Prot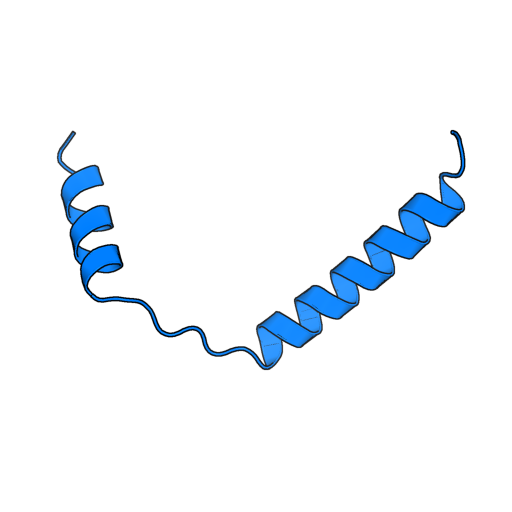ein AF-A0A955RCM8-F1 (afdb_monomer_lite)

Secondary structure (DSSP, 8-state):
---HHHHHHHHHHHHHHHHHHHHH---PPPHHHHHHHHHHTT-

Radius of gyration: 18.04 Å; chains: 1; bounding box: 34×23×43 Å

Foldseek 3Di:
DDDPVVVVVVVVVVVVVVVVCVVPDDDDDDPVNVVVVVVVVPD

Structure (mmCIF, N/CA/C/O backbone):
data_AF-A0A955RCM8-F1
#
_entry.id   AF-A0A955RCM8-F1
#
loop_
_atom_site.group_PDB
_atom_site.id
_atom_site.type_symbol
_atom_site.label_atom_id
_atom_site.label_alt_id
_atom_site.label_comp_id
_atom_site.label_asym_id
_atom_site.label_entity_id
_atom_site.label_seq_id
_atom_site.pdbx_PDB_ins_code
_atom_site.Cartn_x
_atom_site.Cartn_y
_atom_site.Cartn_z
_atom_site.occupancy
_atom_site.B_iso_or_equiv
_atom_site.auth_seq_id
_atom_site.auth_comp_id
_atom_site.auth_asym_id
_atom_site.auth_atom_id
_atom_site.pdbx_PDB_model_num
ATOM 1 N N . GLY A 1 1 ? 3.496 11.624 -21.418 1.00 61.66 1 GLY A N 1
ATOM 2 C CA . GLY A 1 1 ? 4.007 11.074 -22.686 1.00 61.66 1 GLY A CA 1
ATOM 3 C C . GLY A 1 1 ? 3.903 9.560 -22.723 1.00 61.66 1 GLY A C 1
ATOM 4 O O . GLY A 1 1 ? 4.688 8.883 -22.075 1.00 61.66 1 GLY A O 1
ATOM 5 N N . GLY A 1 2 ? 2.888 9.057 -23.429 1.00 72.31 2 GLY A N 1
ATOM 6 C CA . GLY A 1 2 ? 3.008 8.086 -24.529 1.00 72.31 2 GLY A CA 1
ATOM 7 C C . GLY A 1 2 ? 3.550 6.666 -24.344 1.00 72.31 2 GLY A C 1
ATOM 8 O O . GLY A 1 2 ? 3.301 5.858 -25.227 1.00 72.31 2 GLY A O 1
ATOM 9 N N . ASP A 1 3 ? 4.250 6.304 -23.269 1.00 82.94 3 ASP A N 1
ATOM 10 C CA . ASP A 1 3 ? 4.821 4.949 -23.175 1.00 82.94 3 ASP A CA 1
ATOM 11 C C . ASP A 1 3 ? 3.876 3.982 -22.438 1.00 82.94 3 ASP A C 1
ATOM 13 O O . ASP A 1 3 ? 3.983 3.741 -21.229 1.00 82.94 3 ASP A O 1
ATOM 17 N N . ILE A 1 4 ? 2.911 3.433 -23.185 1.00 90.12 4 ILE A N 1
ATOM 18 C CA . ILE A 1 4 ? 1.975 2.403 -22.702 1.00 90.12 4 ILE A CA 1
ATOM 19 C C . ILE A 1 4 ? 2.715 1.162 -22.197 1.00 90.12 4 ILE A C 1
ATOM 21 O O . ILE A 1 4 ? 2.281 0.559 -21.212 1.00 90.12 4 ILE A O 1
ATOM 25 N N . SER A 1 5 ? 3.832 0.794 -22.830 1.00 91.00 5 SER A N 1
ATOM 26 C CA . SER A 1 5 ? 4.637 -0.360 -22.423 1.00 91.00 5 SER A CA 1
ATOM 27 C C . SER A 1 5 ? 5.211 -0.142 -21.021 1.00 91.00 5 SER A C 1
ATOM 29 O O . SER A 1 5 ?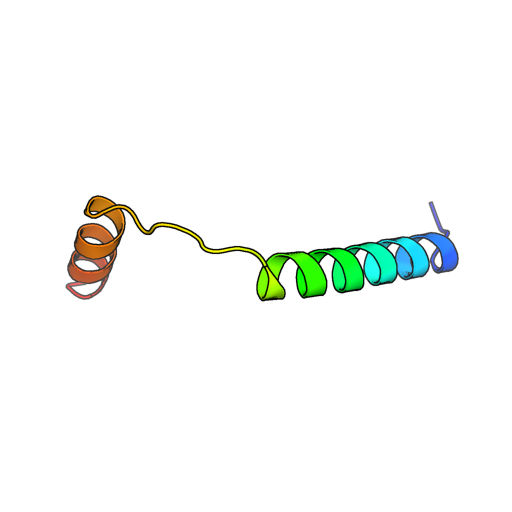 5.028 -0.971 -20.123 1.00 91.00 5 SER A O 1
ATOM 31 N N . ARG A 1 6 ? 5.785 1.040 -20.773 1.00 93.25 6 ARG A N 1
ATOM 32 C CA . ARG A 1 6 ? 6.268 1.447 -19.445 1.00 93.25 6 ARG A CA 1
ATOM 33 C C . ARG A 1 6 ? 5.141 1.523 -18.422 1.00 93.25 6 ARG A C 1
ATOM 35 O O . ARG A 1 6 ? 5.309 1.013 -17.313 1.00 93.25 6 ARG A O 1
ATOM 42 N N . LYS A 1 7 ? 3.981 2.085 -18.784 1.00 93.75 7 LYS A N 1
ATOM 43 C CA . LYS A 1 7 ? 2.806 2.136 -17.895 1.00 93.75 7 LYS A CA 1
ATOM 44 C C . LYS A 1 7 ? 2.355 0.729 -17.484 1.00 93.75 7 LYS A C 1
ATOM 46 O O . LYS A 1 7 ? 2.149 0.490 -16.297 1.00 93.75 7 LYS A O 1
ATOM 51 N N . ARG A 1 8 ? 2.258 -0.214 -18.428 1.00 94.69 8 ARG A N 1
ATOM 52 C CA . ARG A 1 8 ? 1.903 -1.618 -18.146 1.00 94.69 8 ARG A CA 1
ATOM 53 C C . ARG A 1 8 ? 2.935 -2.288 -17.239 1.00 94.69 8 ARG A C 1
ATOM 55 O O . ARG A 1 8 ? 2.562 -2.808 -16.192 1.00 94.69 8 ARG A O 1
ATOM 62 N N . LYS A 1 9 ? 4.229 -2.163 -17.557 1.00 95.06 9 LYS A N 1
ATOM 63 C CA . LYS A 1 9 ? 5.323 -2.715 -16.738 1.00 95.06 9 LYS A CA 1
ATOM 64 C C . LYS A 1 9 ? 5.285 -2.209 -15.290 1.00 95.06 9 LYS A C 1
ATOM 66 O O . LYS A 1 9 ? 5.501 -2.984 -14.357 1.00 95.06 9 LYS A O 1
ATOM 71 N N . LEU A 1 10 ? 4.994 -0.922 -15.088 1.00 95.12 10 LEU A N 1
ATOM 72 C CA . LEU A 1 10 ? 4.857 -0.329 -13.755 1.00 95.12 10 LEU A CA 1
ATOM 73 C C . LEU A 1 10 ? 3.638 -0.877 -13.006 1.00 95.12 10 LEU A C 1
ATOM 75 O O . LEU A 1 10 ? 3.768 -1.267 -11.846 1.00 95.12 10 LEU A O 1
ATOM 79 N N . LEU A 1 11 ? 2.480 -0.960 -13.666 1.00 94.94 11 LEU A N 1
ATOM 80 C CA . LEU A 1 11 ? 1.261 -1.512 -13.069 1.00 94.94 11 LEU A CA 1
ATOM 81 C C . LEU A 1 11 ? 1.430 -2.987 -12.688 1.00 94.94 11 LEU A C 1
ATOM 83 O O . LEU A 1 11 ? 0.997 -3.388 -11.609 1.00 94.94 11 LEU A O 1
ATOM 87 N N . ASP A 1 12 ? 2.111 -3.783 -13.508 1.00 96.44 12 ASP A N 1
ATOM 88 C CA . ASP A 1 12 ? 2.367 -5.193 -13.203 1.00 96.44 12 ASP A CA 1
ATOM 89 C C . ASP A 1 12 ? 3.317 -5.355 -12.013 1.00 96.44 12 ASP A C 1
ATOM 91 O O . ASP A 1 12 ? 3.092 -6.203 -11.143 1.00 96.44 12 ASP A O 1
ATOM 95 N N . LYS A 1 13 ? 4.342 -4.499 -11.911 1.00 96.81 13 LYS A N 1
ATOM 96 C CA . LYS A 1 13 ? 5.230 -4.458 -10.740 1.00 96.81 13 LYS A CA 1
ATOM 97 C C . LYS A 1 13 ? 4.461 -4.066 -9.473 1.00 96.81 13 LYS A C 1
ATOM 99 O O . LYS A 1 13 ? 4.624 -4.717 -8.441 1.00 96.81 13 LYS A O 1
ATOM 104 N N . GLN A 1 14 ? 3.584 -3.063 -9.556 1.00 96.56 14 GLN A N 1
ATOM 105 C CA . GLN A 1 14 ? 2.732 -2.640 -8.439 1.00 96.56 14 GLN A CA 1
ATOM 106 C C . GLN A 1 14 ? 1.757 -3.740 -8.008 1.00 96.56 14 GLN A C 1
ATOM 108 O O . GLN A 1 14 ? 1.649 -4.016 -6.816 1.00 96.56 14 GLN 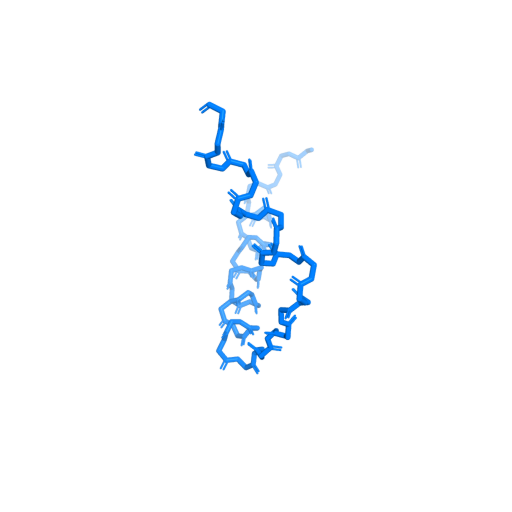A O 1
ATOM 113 N N . LYS A 1 15 ? 1.083 -4.408 -8.953 1.00 96.44 15 LYS A N 1
ATOM 114 C CA . LYS A 1 15 ? 0.165 -5.523 -8.663 1.00 96.44 15 LYS A CA 1
ATOM 115 C C . LYS A 1 15 ? 0.878 -6.659 -7.931 1.00 96.44 15 LYS A C 1
ATOM 117 O O . LYS A 1 15 ? 0.382 -7.130 -6.909 1.00 96.44 15 LYS A O 1
ATOM 122 N N . LYS A 1 16 ? 2.058 -7.065 -8.413 1.00 96.62 16 LYS A N 1
ATOM 123 C CA . LYS A 1 16 ? 2.879 -8.105 -7.767 1.00 96.62 16 LYS A CA 1
ATOM 124 C C . LYS A 1 16 ? 3.317 -7.685 -6.360 1.00 96.62 16 LYS A C 1
ATOM 126 O O . LYS A 1 16 ? 3.171 -8.470 -5.425 1.00 96.62 16 LYS A O 1
ATOM 131 N N . GLY A 1 17 ? 3.780 -6.443 -6.201 1.00 95.88 17 GLY A N 1
ATOM 132 C CA . GLY A 1 17 ? 4.151 -5.876 -4.901 1.00 95.88 17 GLY A CA 1
ATOM 133 C C . GLY A 1 17 ? 2.986 -5.863 -3.910 1.00 95.88 17 GLY A C 1
ATOM 134 O O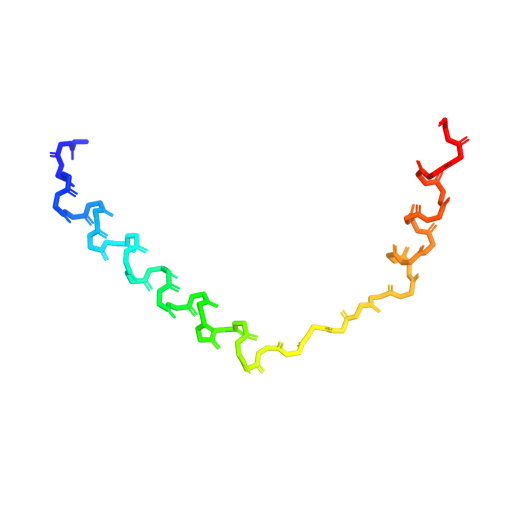 . GLY A 1 17 ? 3.115 -6.389 -2.809 1.00 95.88 17 GLY A O 1
ATOM 135 N N . LYS A 1 18 ? 1.815 -5.362 -4.325 1.00 95.31 18 LYS A N 1
ATOM 136 C CA . LYS A 1 18 ? 0.596 -5.354 -3.501 1.00 95.31 18 LYS A CA 1
ATOM 137 C C . LYS A 1 18 ? 0.137 -6.762 -3.122 1.00 95.31 18 LYS A C 1
ATOM 139 O O . LYS A 1 18 ? -0.227 -6.979 -1.972 1.00 95.31 18 LYS A O 1
ATOM 144 N N . LYS A 1 19 ? 0.193 -7.730 -4.046 1.00 94.56 19 LYS A N 1
ATOM 145 C CA . LYS A 1 19 ? -0.157 -9.132 -3.752 1.00 94.56 19 LYS A CA 1
ATOM 146 C C . LYS A 1 19 ? 0.748 -9.718 -2.665 1.00 94.56 19 LYS A C 1
ATOM 148 O O . LYS A 1 19 ? 0.249 -10.374 -1.758 1.00 94.56 19 LYS A O 1
ATOM 153 N N . ARG A 1 20 ? 2.054 -9.440 -2.729 1.00 93.62 20 ARG A N 1
ATOM 154 C CA . ARG A 1 20 ? 3.013 -9.853 -1.695 1.00 93.62 20 ARG A CA 1
ATOM 155 C C . ARG A 1 20 ? 2.741 -9.168 -0.355 1.00 93.62 20 ARG A C 1
ATOM 157 O O . ARG A 1 20 ? 2.723 -9.849 0.661 1.00 93.62 20 ARG A O 1
ATOM 164 N N . MET A 1 21 ? 2.492 -7.856 -0.355 1.00 92.69 21 MET A N 1
ATOM 165 C CA . MET A 1 21 ? 2.184 -7.120 0.879 1.00 92.69 21 MET A CA 1
ATOM 166 C C . MET A 1 21 ? 0.892 -7.616 1.531 1.00 92.69 21 MET A C 1
ATOM 168 O O . MET A 1 21 ? 0.854 -7.755 2.741 1.00 92.69 21 MET A O 1
ATOM 172 N N . LYS A 1 22 ? -0.133 -7.968 0.746 1.00 89.88 22 LYS A N 1
ATOM 173 C CA . LYS A 1 22 ? -1.378 -8.550 1.269 1.00 89.88 22 LYS A CA 1
ATOM 174 C C . LYS A 1 22 ? -1.167 -9.919 1.930 1.00 89.88 22 LYS A C 1
ATOM 176 O O . LYS A 1 22 ? -1.866 -10.236 2.878 1.00 89.88 22 LYS A O 1
ATOM 181 N N . ALA A 1 23 ? -0.244 -10.733 1.414 1.00 88.44 23 ALA A N 1
ATOM 182 C CA . ALA A 1 23 ? 0.023 -12.068 1.953 1.00 88.44 23 ALA A CA 1
ATOM 183 C C . ALA A 1 23 ? 0.829 -12.047 3.263 1.00 88.44 23 ALA A C 1
ATOM 185 O O . ALA A 1 23 ? 0.740 -12.993 4.035 1.00 88.44 23 ALA A O 1
ATOM 186 N N . LEU A 1 24 ? 1.632 -11.003 3.487 1.00 86.50 24 LEU A N 1
ATOM 187 C CA . LEU A 1 24 ? 2.529 -10.895 4.645 1.00 86.50 24 LEU A CA 1
ATOM 188 C C . LEU A 1 24 ? 2.073 -9.858 5.678 1.00 86.50 24 LEU A C 1
ATOM 190 O O . LEU A 1 24 ? 2.464 -9.938 6.835 1.00 86.50 24 LEU A O 1
ATOM 194 N N . GLY A 1 25 ? 1.311 -8.851 5.259 1.00 86.44 25 GLY A N 1
ATOM 195 C CA . GLY A 1 25 ? 0.948 -7.719 6.096 1.00 86.44 25 GLY A CA 1
ATOM 196 C C . GLY A 1 25 ? -0.220 -8.047 7.013 1.00 86.44 25 GLY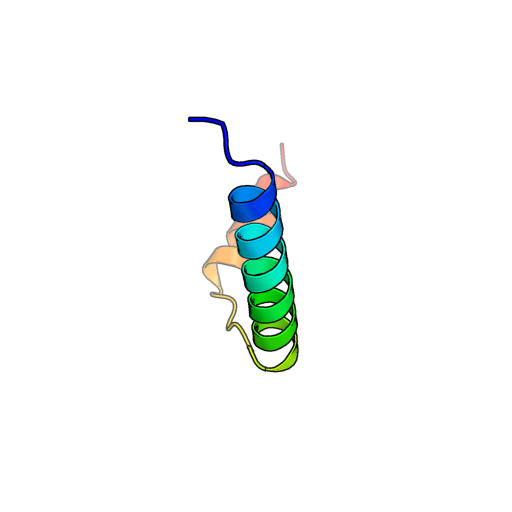 A C 1
ATOM 197 O O . GLY A 1 25 ? -1.342 -8.227 6.546 1.00 86.44 25 GLY A O 1
ATOM 198 N N . SER A 1 26 ? 0.035 -8.047 8.316 1.00 84.88 26 SER A N 1
ATOM 199 C CA . SER A 1 26 ? -0.988 -7.827 9.333 1.00 84.88 26 SER A CA 1
ATOM 200 C C . SER A 1 26 ? -1.141 -6.324 9.550 1.00 84.88 26 SER A C 1
ATOM 202 O O . SER A 1 26 ? -0.144 -5.623 9.725 1.00 84.88 26 SER A O 1
ATOM 204 N N . VAL A 1 27 ? -2.373 -5.822 9.539 1.00 85.06 27 VAL A N 1
ATOM 205 C CA . VAL A 1 27 ? -2.669 -4.438 9.925 1.00 85.06 27 VAL A CA 1
ATOM 206 C C . VAL A 1 27 ? -3.451 -4.489 11.224 1.00 85.06 27 VAL A C 1
ATOM 208 O O . VAL A 1 27 ? -4.459 -5.187 11.310 1.00 85.06 27 VAL A O 1
ATOM 211 N N . GLU A 1 28 ? -2.964 -3.774 12.228 1.00 86.69 28 GLU A N 1
ATOM 212 C CA . GLU A 1 28 ? -3.685 -3.561 13.475 1.00 86.69 28 GLU A CA 1
ATOM 213 C C . GLU A 1 28 ? -4.753 -2.489 13.248 1.00 86.69 28 GLU A C 1
ATOM 215 O O . GLU A 1 28 ? -4.473 -1.436 12.673 1.00 86.69 28 GLU A O 1
ATOM 220 N N . VAL A 1 29 ? -5.991 -2.781 13.643 1.00 87.62 29 VAL A N 1
ATOM 221 C CA . VAL A 1 29 ? -7.116 -1.857 13.480 1.00 87.62 29 VAL A CA 1
ATOM 222 C C . VAL A 1 29 ? -7.295 -1.083 14.786 1.00 87.62 29 VAL A C 1
ATOM 224 O O . VAL A 1 29 ? -7.591 -1.710 15.805 1.00 87.62 29 VAL A O 1
ATOM 227 N N . PRO A 1 30 ? -7.148 0.255 14.783 1.00 89.50 30 PRO A N 1
ATOM 228 C CA . PRO A 1 30 ? -7.374 1.063 15.977 1.00 89.50 30 PRO A CA 1
ATOM 229 C C . PRO A 1 30 ? -8.823 0.965 16.474 1.00 89.50 30 PRO A C 1
ATOM 231 O O . PRO A 1 30 ? -9.761 0.925 15.677 1.00 89.50 30 PRO A O 1
ATOM 234 N N . GLN A 1 31 ? -9.025 1.013 17.794 1.00 85.50 31 GLN A N 1
ATOM 235 C CA . GLN A 1 31 ? -10.359 0.964 18.414 1.00 85.50 31 GLN A CA 1
ATOM 236 C C . GLN A 1 31 ? -11.281 2.096 17.923 1.00 85.50 31 GLN A C 1
ATOM 238 O O . GLN A 1 31 ? -12.475 1.895 17.700 1.00 85.50 31 GLN A O 1
ATOM 243 N N . GLU A 1 32 ? -10.718 3.285 17.708 1.00 86.12 32 GLU A N 1
ATOM 244 C CA . GLU A 1 32 ? -11.420 4.453 17.165 1.00 86.12 32 GLU A CA 1
ATOM 245 C C . GLU A 1 32 ? -12.021 4.203 15.773 1.00 86.12 32 GLU A C 1
ATOM 247 O O . GLU A 1 32 ? -13.105 4.704 15.474 1.00 86.12 32 GLU A O 1
ATOM 252 N N . ALA A 1 33 ? -11.377 3.369 14.948 1.00 86.06 33 ALA A N 1
ATOM 253 C CA . ALA A 1 33 ? -11.859 3.044 13.610 1.00 86.06 33 ALA A CA 1
ATOM 254 C C . ALA A 1 33 ? -13.135 2.188 13.658 1.00 86.06 33 ALA A C 1
ATOM 256 O O . ALA A 1 33 ? -14.031 2.376 12.837 1.00 86.06 33 ALA A O 1
ATOM 257 N N . PHE A 1 34 ? -13.266 1.300 14.650 1.00 83.56 34 PHE A N 1
ATOM 258 C CA . PHE A 1 34 ? -14.496 0.530 14.862 1.00 83.56 34 PHE A CA 1
ATOM 259 C C . PHE A 1 34 ? -15.659 1.422 15.305 1.00 83.56 34 PHE A C 1
ATOM 261 O O . PHE A 1 34 ? -16.769 1.294 14.791 1.00 83.56 34 PHE A O 1
ATOM 268 N N . LEU A 1 35 ? -15.398 2.360 16.221 1.00 86.38 35 LEU A N 1
ATOM 269 C CA . LEU A 1 35 ? -16.409 3.306 16.701 1.00 86.38 35 LEU A CA 1
ATOM 270 C C . LEU A 1 35 ? -16.887 4.254 15.592 1.00 86.38 35 LEU A C 1
ATOM 272 O O . LEU A 1 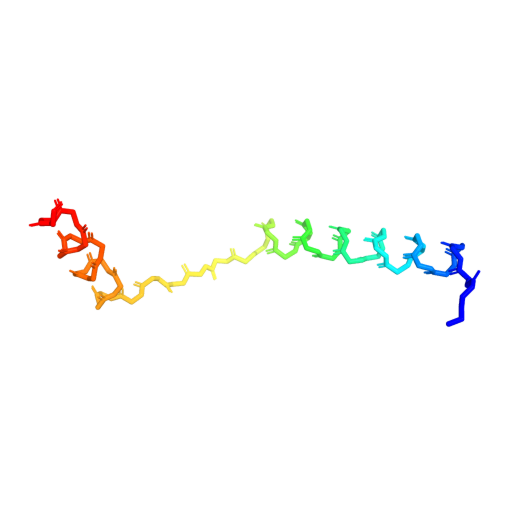35 ? -18.050 4.650 15.591 1.00 86.38 35 LEU A O 1
ATOM 276 N N . ALA A 1 36 ? -16.014 4.607 14.646 1.00 85.38 36 ALA A N 1
ATOM 277 C CA . ALA A 1 36 ? -16.374 5.438 13.500 1.00 85.38 36 ALA A CA 1
ATOM 278 C C . ALA A 1 36 ? -17.340 4.726 12.537 1.00 85.38 36 ALA A C 1
ATOM 280 O O . ALA A 1 36 ? -18.312 5.335 12.104 1.00 85.38 36 ALA A O 1
ATOM 281 N N . VAL A 1 37 ? -17.124 3.438 12.240 1.00 83.94 37 VAL A N 1
ATOM 282 C CA . VAL A 1 37 ? -18.013 2.664 11.348 1.00 83.94 37 VAL A CA 1
ATOM 283 C C . VAL A 1 37 ? -19.424 2.538 11.922 1.00 83.94 37 VAL A C 1
ATOM 285 O O . VAL A 1 37 ? -20.392 2.652 11.178 1.00 83.94 37 VAL A O 1
ATOM 288 N N . LEU A 1 38 ? -19.548 2.340 13.237 1.00 81.44 38 LEU A N 1
ATOM 289 C CA . LEU A 1 38 ? -20.851 2.221 13.897 1.00 81.44 38 LEU A CA 1
ATOM 290 C C . LEU A 1 38 ? -21.664 3.521 13.835 1.00 81.44 38 LEU A C 1
ATOM 292 O O . LEU A 1 38 ? -22.871 3.460 13.649 1.00 81.44 38 LEU A O 1
ATOM 296 N N . LYS A 1 39 ? -21.005 4.683 13.919 1.00 76.56 39 LYS A N 1
ATOM 297 C CA . LYS A 1 39 ? -21.665 5.998 13.822 1.00 76.56 39 LYS A CA 1
ATOM 298 C C . LYS A 1 39 ? -22.118 6.343 12.402 1.00 76.56 39 LYS A C 1
ATOM 300 O O . LYS A 1 39 ? -23.111 7.028 12.236 1.00 76.56 39 LYS A O 1
ATOM 305 N N . VAL A 1 40 ? -21.401 5.863 11.383 1.00 69.00 40 VAL A N 1
ATOM 306 C CA . VAL A 1 40 ? -21.730 6.101 9.962 1.00 69.00 40 VAL A CA 1
ATOM 307 C C . VAL A 1 40 ? -22.961 5.297 9.507 1.00 69.00 40 VAL A C 1
ATOM 309 O O . VAL A 1 40 ? -23.535 5.593 8.467 1.00 69.00 40 VAL A O 1
ATOM 312 N N . GLY A 1 41 ? -23.378 4.276 10.264 1.00 63.06 41 GLY A N 1
ATOM 313 C CA . GLY A 1 41 ? -24.592 3.499 9.986 1.00 63.06 41 GLY A CA 1
ATOM 314 C C . GLY A 1 41 ? -25.887 4.077 10.571 1.00 63.06 41 GLY A C 1
ATOM 315 O O . GLY A 1 41 ? -26.932 3.464 10.376 1.00 63.06 41 GLY A O 1
ATOM 316 N N . GLU A 1 42 ? -25.820 5.196 11.301 1.00 63.12 42 GLU A N 1
ATOM 317 C CA . GLU A 1 42 ? -26.970 5.844 11.961 1.00 63.12 42 GLU A CA 1
ATOM 318 C C . GLU A 1 42 ? -27.505 7.085 11.210 1.00 63.12 42 GLU A C 1
ATOM 320 O O . GLU A 1 42 ? -28.325 7.813 11.768 1.00 63.12 42 GLU A O 1
ATOM 325 N N . ASP A 1 43 ? -27.087 7.304 9.955 1.00 56.44 43 ASP A N 1
ATOM 326 C CA . ASP A 1 43 ? -27.625 8.343 9.053 1.00 56.44 43 ASP A CA 1
ATOM 327 C C . ASP A 1 43 ? -28.700 7.801 8.086 1.00 56.44 43 ASP A C 1
ATOM 329 O O . ASP A 1 43 ? -28.489 6.717 7.486 1.00 56.44 43 ASP A O 1
#

pLDDT: mean 86.31, std 10.29, range [56.44, 96.81]

Sequence (43 aa):
GGDISRKRKLLDKQKKGKKRMKALGSVEVPQEAFLAVLKVGED